Protein AF-A0AA43DIL5-F1 (afdb_monomer_lite)

Structure (mmCIF, N/CA/C/O backbone):
data_AF-A0AA43DIL5-F1
#
_entry.id   AF-A0AA43DIL5-F1
#
loop_
_atom_site.group_PDB
_atom_site.id
_atom_site.type_symbol
_atom_site.label_atom_id
_atom_site.label_alt_id
_atom_site.label_comp_id
_atom_site.label_asym_id
_atom_site.label_entity_id
_atom_site.label_seq_id
_atom_site.pdbx_PDB_ins_code
_atom_site.Cartn_x
_atom_site.Cartn_y
_atom_site.Cartn_z
_atom_site.occupancy
_atom_site.B_iso_or_equiv
_atom_site.auth_seq_id
_atom_site.auth_comp_id
_atom_site.auth_asym_id
_atom_site.auth_atom_id
_atom_site.pdbx_PDB_model_num
ATOM 1 N N . HIS A 1 1 ? 24.812 -10.460 -42.558 1.00 37.56 1 HIS A N 1
ATOM 2 C CA . HIS A 1 1 ? 23.445 -9.914 -42.662 1.00 37.56 1 HIS A CA 1
ATOM 3 C C . HIS A 1 1 ? 22.873 -9.716 -41.266 1.00 37.56 1 HIS A C 1
ATOM 5 O O . HIS A 1 1 ? 22.510 -10.686 -40.619 1.00 37.56 1 HIS A O 1
ATOM 11 N N . ARG A 1 2 ? 22.883 -8.478 -40.760 1.00 49.44 2 ARG A N 1
ATOM 12 C CA . ARG A 1 2 ? 22.284 -8.118 -39.469 1.00 49.44 2 ARG A CA 1
ATOM 13 C C . ARG A 1 2 ? 20.878 -7.609 -39.781 1.00 49.44 2 ARG A C 1
ATOM 15 O O . ARG A 1 2 ? 20.706 -6.425 -40.038 1.00 49.44 2 ARG A O 1
ATOM 22 N N . SER A 1 3 ? 19.915 -8.520 -39.908 1.00 51.59 3 SER A N 1
ATOM 23 C CA . SER A 1 3 ? 18.508 -8.147 -40.056 1.00 51.59 3 SER A CA 1
ATOM 24 C C . SER A 1 3 ? 18.090 -7.448 -38.767 1.00 51.59 3 SER A C 1
ATOM 26 O O . SER A 1 3 ? 18.015 -8.078 -37.712 1.00 51.59 3 SER A O 1
ATOM 28 N N . GLY A 1 4 ? 17.946 -6.126 -38.841 1.00 52.06 4 GLY A N 1
ATOM 29 C CA . GLY A 1 4 ? 17.470 -5.306 -37.741 1.00 52.06 4 GLY A CA 1
ATOM 30 C C . GLY A 1 4 ? 16.054 -5.729 -37.395 1.00 52.06 4 GLY A C 1
ATOM 31 O O . GLY A 1 4 ? 15.132 -5.465 -38.160 1.00 52.06 4 GLY A O 1
ATOM 32 N N . LEU A 1 5 ? 15.910 -6.403 -36.256 1.00 55.28 5 LEU A N 1
ATOM 33 C CA . LEU A 1 5 ? 14.635 -6.481 -35.561 1.00 55.28 5 LEU A CA 1
ATOM 34 C C . LEU A 1 5 ? 14.240 -5.034 -35.266 1.00 55.28 5 LEU A C 1
ATOM 36 O O . LEU A 1 5 ? 15.036 -4.265 -34.712 1.00 55.28 5 LEU A O 1
ATOM 40 N N . THR A 1 6 ? 13.076 -4.637 -35.766 1.00 61.50 6 THR A N 1
ATOM 41 C CA . THR A 1 6 ? 12.521 -3.305 -35.547 1.00 61.50 6 THR A CA 1
ATOM 42 C C . THR A 1 6 ? 12.448 -3.062 -34.042 1.00 61.50 6 THR A C 1
ATOM 44 O O . THR A 1 6 ? 12.230 -3.993 -33.269 1.00 61.50 6 THR A O 1
ATOM 47 N N . GLY A 1 7 ? 12.700 -1.822 -33.611 1.00 59.12 7 GLY A N 1
ATOM 48 C CA . GLY A 1 7 ? 12.908 -1.494 -32.194 1.00 59.12 7 GLY A CA 1
ATOM 49 C C . GLY A 1 7 ? 11.807 -1.988 -31.248 1.00 59.12 7 GLY A C 1
ATOM 50 O O . GLY A 1 7 ? 12.095 -2.201 -30.078 1.00 59.12 7 GLY A O 1
ATOM 51 N N . ASP A 1 8 ? 10.604 -2.231 -31.767 1.00 62.59 8 ASP A N 1
ATOM 52 C CA . ASP A 1 8 ? 9.435 -2.735 -31.045 1.00 62.59 8 ASP A CA 1
ATOM 53 C C . ASP A 1 8 ? 9.556 -4.232 -30.670 1.00 62.59 8 ASP A C 1
ATOM 55 O O . ASP A 1 8 ? 9.416 -4.605 -29.507 1.00 62.59 8 ASP A O 1
ATOM 59 N N . GLU A 1 9 ? 9.960 -5.102 -31.607 1.00 66.12 9 GLU A N 1
ATOM 60 C CA . GLU A 1 9 ? 10.080 -6.553 -31.360 1.00 66.12 9 GLU A CA 1
ATOM 61 C C . GLU A 1 9 ? 11.213 -6.889 -30.378 1.00 66.12 9 GLU A C 1
ATOM 63 O O . GLU A 1 9 ? 11.132 -7.821 -29.568 1.00 66.12 9 GLU A O 1
ATOM 68 N N . THR A 1 10 ? 12.309 -6.134 -30.453 1.00 77.38 10 THR A N 1
ATOM 69 C CA . THR A 1 10 ? 13.456 -6.274 -29.551 1.00 77.38 10 THR A CA 1
ATOM 70 C C . THR A 1 10 ? 13.123 -5.783 -28.144 1.00 77.38 10 THR A C 1
ATOM 72 O O . THR A 1 10 ? 13.581 -6.382 -27.168 1.00 77.38 10 THR A O 1
ATOM 75 N N . GLN A 1 11 ? 12.312 -4.727 -28.035 1.00 81.94 11 GLN A N 1
ATOM 76 C CA . GLN A 1 11 ? 11.817 -4.198 -26.767 1.00 81.94 11 GLN A CA 1
ATOM 77 C C . GLN A 1 11 ? 10.922 -5.227 -26.069 1.00 81.94 11 GLN A C 1
ATOM 79 O O . GLN A 1 11 ? 11.162 -5.556 -24.906 1.00 81.94 11 GLN A O 1
ATOM 84 N N . ASP A 1 12 ? 9.964 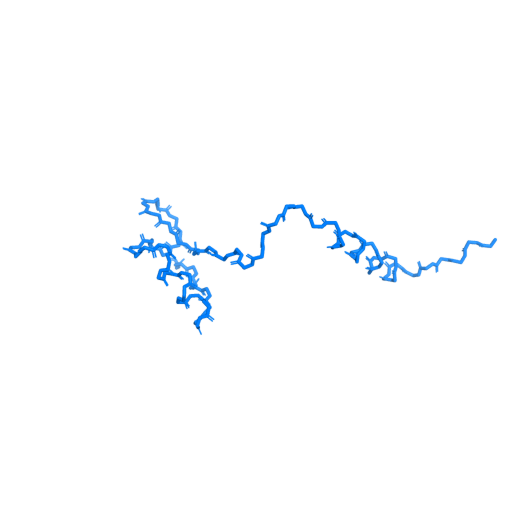-5.807 -26.790 1.00 86.06 12 ASP A N 1
ATOM 85 C CA . ASP A 1 12 ? 9.048 -6.812 -26.247 1.00 86.06 12 ASP A CA 1
ATOM 86 C C . ASP A 1 12 ? 9.788 -8.055 -25.750 1.00 86.06 12 ASP A C 1
ATOM 88 O O . ASP A 1 12 ? 9.567 -8.523 -24.629 1.00 86.06 12 ASP A O 1
ATOM 92 N N . ARG A 1 13 ? 10.749 -8.561 -26.535 1.00 88.56 13 ARG A N 1
ATOM 93 C CA . ARG A 1 13 ? 11.587 -9.700 -26.123 1.00 88.56 13 ARG A CA 1
ATOM 94 C C . ARG A 1 13 ? 12.398 -9.400 -24.866 1.00 88.56 13 ARG A C 1
ATOM 96 O O . ARG A 1 13 ? 12.497 -10.258 -23.988 1.00 88.56 13 ARG A O 1
ATOM 103 N N . LEU A 1 14 ? 12.962 -8.199 -24.759 1.00 88.88 14 LEU A N 1
ATOM 104 C CA . LEU A 1 14 ? 13.698 -7.778 -23.569 1.00 88.88 14 LEU A CA 1
ATOM 105 C C . LEU A 1 14 ? 12.784 -7.726 -22.335 1.00 88.88 14 LEU A C 1
ATOM 107 O O . LEU A 1 14 ? 13.154 -8.243 -21.281 1.00 88.88 14 LEU A O 1
ATOM 111 N N . LEU A 1 15 ? 11.584 -7.152 -22.462 1.00 88.81 15 LEU A N 1
ATOM 112 C CA . LEU A 1 15 ? 10.613 -7.066 -21.367 1.00 88.81 15 LEU A CA 1
ATOM 113 C C . LEU A 1 15 ? 10.167 -8.453 -20.887 1.00 88.81 15 LEU A C 1
ATOM 115 O O . LEU A 1 15 ? 10.097 -8.687 -19.677 1.00 88.81 15 LEU A O 1
ATOM 119 N N . VAL A 1 16 ? 9.945 -9.394 -21.810 1.00 89.19 16 VAL A N 1
ATOM 120 C CA . VAL A 1 16 ? 9.623 -10.791 -21.479 1.00 89.19 16 VAL A CA 1
ATOM 121 C C . VAL A 1 16 ? 10.757 -11.448 -20.687 1.00 89.19 16 VAL A C 1
ATOM 123 O O . VAL A 1 16 ? 10.499 -12.056 -19.648 1.00 89.19 16 VAL A O 1
ATOM 126 N N . LEU A 1 17 ? 12.014 -11.295 -21.117 1.00 90.56 17 LEU A N 1
ATOM 127 C CA . LEU A 1 17 ? 13.173 -11.856 -20.408 1.00 90.56 17 LEU A CA 1
ATOM 128 C C . LEU A 1 17 ? 13.344 -11.256 -19.003 1.00 90.56 17 LEU A C 1
ATOM 130 O O . LEU A 1 17 ? 13.643 -11.979 -18.052 1.00 90.56 17 LEU A O 1
ATOM 134 N N . ILE A 1 18 ? 13.104 -9.951 -18.845 1.00 87.94 18 ILE A N 1
ATOM 135 C CA . ILE A 1 18 ? 13.122 -9.284 -17.535 1.00 87.94 18 ILE A CA 1
ATOM 136 C C . ILE A 1 18 ? 12.013 -9.845 -16.630 1.00 87.94 18 ILE A C 1
ATOM 138 O O . ILE A 1 18 ? 12.260 -10.120 -15.454 1.00 87.94 18 ILE A O 1
ATOM 142 N N . ALA A 1 19 ? 10.808 -10.061 -17.165 1.00 85.62 19 ALA A N 1
ATOM 143 C CA . ALA A 1 19 ? 9.671 -10.578 -16.406 1.00 85.62 19 ALA A CA 1
ATOM 144 C C . ALA A 1 19 ? 9.857 -12.035 -15.936 1.00 85.62 19 ALA A C 1
ATOM 146 O O . ALA A 1 19 ? 9.335 -12.409 -14.883 1.00 85.62 19 ALA A O 1
ATOM 147 N N . GLN A 1 20 ? 10.620 -12.849 -16.674 1.00 86.75 20 GLN A N 1
ATOM 148 C CA . GLN A 1 20 ? 10.908 -14.244 -16.311 1.00 86.75 20 GLN A CA 1
ATOM 149 C C . GLN A 1 20 ? 11.713 -14.365 -15.010 1.00 86.75 20 GLN A C 1
ATOM 151 O O . GLN A 1 20 ? 11.505 -15.300 -14.233 1.00 86.75 20 GLN A O 1
ATOM 156 N N . ARG A 1 21 ? 12.626 -13.425 -14.732 1.00 84.38 21 ARG A N 1
ATOM 157 C CA . ARG A 1 21 ? 13.444 -13.458 -13.513 1.00 84.38 21 ARG A CA 1
ATOM 158 C C . ARG A 1 21 ? 12.71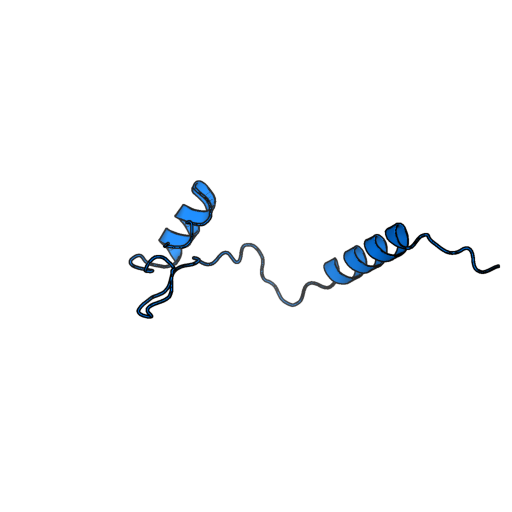2 -12.792 -12.350 1.00 84.38 21 ARG A C 1
ATOM 160 O O . ARG A 1 21 ? 13.019 -11.672 -11.948 1.00 84.38 21 ARG A O 1
ATOM 167 N N . GLN A 1 22 ? 11.772 -13.515 -11.749 1.00 74.44 22 GLN A N 1
ATOM 168 C CA . GLN A 1 22 ? 11.117 -13.054 -10.526 1.00 74.44 22 GLN A CA 1
ATOM 169 C C . GLN A 1 22 ? 12.104 -13.018 -9.348 1.00 74.44 22 GLN A C 1
ATOM 171 O O . GLN A 1 22 ? 12.675 -14.034 -8.948 1.00 74.44 22 GLN A O 1
ATOM 176 N N . VAL A 1 23 ? 12.310 -11.830 -8.774 1.00 80.06 23 VAL A N 1
ATOM 177 C CA . VAL A 1 23 ? 13.162 -11.644 -7.591 1.00 80.06 23 VAL A CA 1
ATOM 178 C C . VAL A 1 23 ? 12.341 -11.894 -6.320 1.00 80.06 23 VAL A C 1
ATOM 180 O O . VAL A 1 23 ? 11.651 -11.001 -5.817 1.00 80.06 23 VAL A O 1
ATOM 183 N N . GLY A 1 24 ? 12.453 -13.116 -5.790 1.00 76.38 24 GLY A N 1
ATOM 184 C CA . GLY A 1 24 ? 11.832 -13.563 -4.538 1.00 76.38 24 GLY A CA 1
ATOM 185 C C . GLY A 1 24 ? 10.332 -13.877 -4.643 1.00 76.38 24 GLY A C 1
ATOM 186 O O . GLY A 1 24 ? 9.610 -13.298 -5.452 1.00 76.38 24 GLY A O 1
ATOM 187 N N . ASN A 1 25 ? 9.837 -14.771 -3.780 1.00 73.50 25 ASN A N 1
ATOM 188 C CA . ASN A 1 25 ? 8.426 -15.177 -3.752 1.00 73.50 25 ASN A CA 1
ATOM 189 C C . ASN A 1 25 ? 7.543 -14.050 -3.201 1.00 73.50 25 ASN A C 1
ATOM 191 O O . ASN A 1 25 ? 7.410 -13.873 -1.990 1.00 73.50 25 ASN A O 1
ATOM 195 N N . ARG A 1 26 ? 6.941 -13.265 -4.101 1.00 72.38 26 ARG A N 1
ATOM 196 C CA . ARG A 1 26 ? 6.032 -12.153 -3.765 1.00 72.38 26 ARG A CA 1
ATOM 197 C C . ARG A 1 26 ? 4.624 -12.289 -4.383 1.00 72.38 26 ARG A C 1
ATOM 199 O O . ARG A 1 26 ? 4.080 -11.266 -4.810 1.00 72.38 26 ARG A O 1
ATOM 206 N N . PRO A 1 27 ? 4.004 -13.486 -4.451 1.00 75.94 27 PRO A N 1
ATOM 207 C CA . PRO A 1 27 ? 2.655 -13.608 -4.998 1.00 75.94 27 PRO A CA 1
ATOM 208 C C . PRO A 1 27 ? 1.645 -12.853 -4.117 1.00 75.94 27 PRO A C 1
ATOM 210 O O . PRO A 1 27 ? 1.706 -12.909 -2.889 1.00 75.94 27 PRO A O 1
ATOM 213 N N . GLY A 1 28 ? 0.723 -12.104 -4.731 1.00 72.75 28 GLY A N 1
ATOM 214 C CA . GLY A 1 28 ? -0.395 -11.464 -4.019 1.00 72.75 28 GLY A CA 1
ATOM 215 C C . GLY A 1 28 ? -0.011 -10.362 -3.018 1.00 72.75 28 GLY A C 1
ATOM 216 O O . GLY A 1 28 ? -0.810 -10.022 -2.133 1.00 72.75 28 GLY A O 1
ATOM 217 N N . ARG A 1 29 ? 1.204 -9.800 -3.122 1.00 80.25 29 ARG A N 1
ATOM 218 C CA . ARG A 1 29 ? 1.625 -8.657 -2.302 1.00 80.25 29 ARG A CA 1
ATOM 219 C C . ARG A 1 29 ? 0.878 -7.405 -2.750 1.00 80.25 29 ARG A C 1
ATOM 221 O O . ARG A 1 29 ? 1.170 -6.820 -3.786 1.00 80.25 29 ARG A O 1
ATOM 228 N N . LEU A 1 30 ? -0.066 -6.993 -1.921 1.00 84.44 30 LEU A N 1
ATOM 229 C CA . LEU A 1 30 ? -0.953 -5.865 -2.145 1.00 84.44 30 LEU A CA 1
ATOM 230 C C . LEU A 1 30 ? -0.974 -5.066 -0.848 1.00 84.44 30 LEU A C 1
ATOM 232 O O . LEU A 1 30 ? -1.262 -5.632 0.200 1.00 84.44 30 LEU A O 1
ATOM 236 N N . GLU A 1 31 ? -0.585 -3.794 -0.906 1.00 89.25 31 GLU A N 1
ATOM 237 C CA . GLU A 1 31 ? -0.434 -2.930 0.269 1.00 89.25 31 GLU A CA 1
ATOM 238 C C . GLU A 1 31 ? -1.283 -1.662 0.117 1.00 89.25 31 GLU A C 1
ATOM 240 O O . GLU A 1 31 ? -1.308 -1.070 -0.967 1.00 89.25 31 GLU A O 1
ATOM 245 N N . PRO A 1 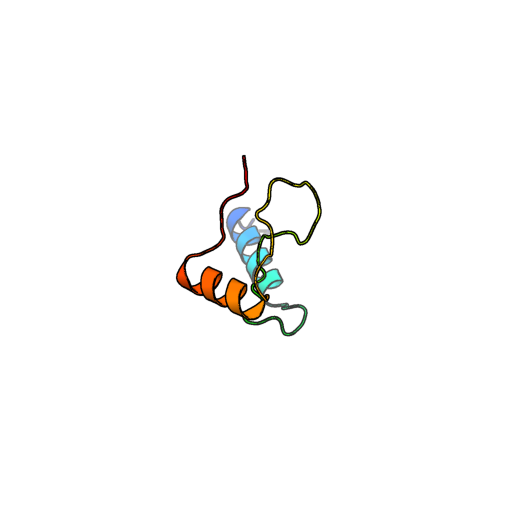32 ? -1.958 -1.198 1.183 1.00 91.19 32 PRO A N 1
ATOM 246 C CA . PRO A 1 32 ? -2.746 0.024 1.125 1.00 91.19 32 PRO A CA 1
ATOM 247 C C . PRO A 1 32 ? -1.914 1.266 0.815 1.00 91.19 32 PRO A C 1
ATOM 249 O O . PRO A 1 32 ? -0.905 1.535 1.466 1.00 91.19 32 PRO A O 1
ATOM 252 N N . ARG A 1 33 ? -2.395 2.089 -0.127 1.00 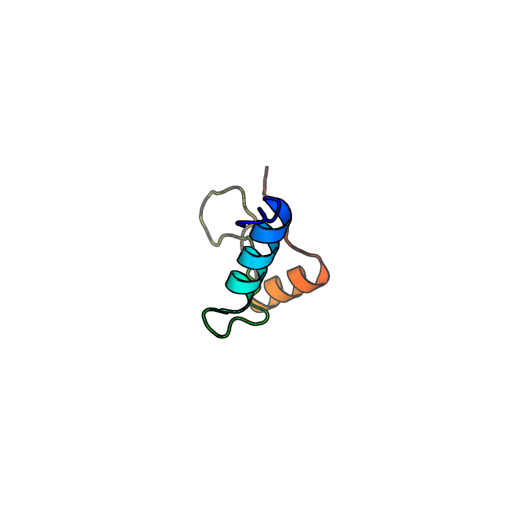89.00 33 ARG A N 1
ATOM 253 C CA . ARG A 1 33 ? -1.869 3.439 -0.394 1.00 89.00 33 ARG A CA 1
ATOM 254 C C . ARG A 1 33 ? -2.377 4.435 0.656 1.00 89.00 33 ARG A C 1
ATOM 256 O O . ARG A 1 33 ? -3.061 5.399 0.335 1.00 89.00 33 ARG A O 1
ATOM 263 N N . ALA A 1 34 ? -2.065 4.160 1.918 1.00 89.38 34 ALA A N 1
ATOM 264 C CA . ALA A 1 34 ? -2.509 4.925 3.075 1.00 89.38 34 ALA A CA 1
ATOM 265 C C . ALA A 1 34 ? -1.357 5.122 4.073 1.00 89.38 34 ALA A C 1
ATOM 267 O O . ALA A 1 34 ? -0.427 4.315 4.142 1.00 89.38 34 ALA A O 1
ATOM 268 N N . ILE A 1 35 ? -1.399 6.204 4.849 1.00 88.62 35 ILE A N 1
ATOM 269 C CA . ILE A 1 35 ? -0.304 6.619 5.739 1.00 88.62 35 ILE A CA 1
ATOM 270 C C . ILE A 1 35 ? -0.758 6.569 7.192 1.00 88.62 35 ILE A C 1
ATOM 272 O O . ILE A 1 35 ? -1.889 6.902 7.503 1.00 88.62 35 ILE A O 1
ATOM 276 N N . LYS A 1 36 ? 0.123 6.183 8.122 1.00 87.56 36 LYS A N 1
ATOM 277 C CA . LYS A 1 36 ? -0.254 6.121 9.543 1.00 87.56 36 LYS A CA 1
ATOM 278 C C . LYS A 1 36 ? -0.419 7.491 10.212 1.00 87.56 36 LYS A C 1
ATOM 280 O O . LYS A 1 36 ? -1.364 7.663 10.966 1.00 87.56 36 LYS A O 1
ATOM 285 N N . ARG A 1 37 ? 0.523 8.430 10.028 1.00 82.19 37 ARG A N 1
ATOM 286 C CA . ARG A 1 37 ? 0.550 9.693 10.810 1.00 82.19 37 ARG A CA 1
ATOM 287 C C . ARG A 1 37 ? 1.121 10.930 10.092 1.00 82.19 37 ARG A C 1
ATOM 289 O O . ARG A 1 37 ? 1.135 12.001 10.679 1.00 82.19 37 ARG A O 1
ATOM 296 N N . ARG A 1 38 ? 1.659 10.814 8.871 1.00 80.12 38 ARG A N 1
ATOM 297 C CA . ARG A 1 38 ? 2.382 11.917 8.196 1.00 80.12 38 ARG A CA 1
ATOM 298 C C . ARG A 1 38 ? 1.425 12.765 7.341 1.00 80.12 38 ARG A C 1
ATOM 300 O O . ARG A 1 38 ? 0.639 12.152 6.620 1.00 80.12 38 ARG A O 1
ATOM 307 N N . PRO A 1 39 ? 1.552 14.109 7.318 1.00 80.56 39 PRO A N 1
ATOM 308 C CA . PRO A 1 39 ? 0.809 14.968 6.399 1.00 80.56 39 PRO A CA 1
ATOM 309 C C . PRO A 1 39 ? 1.372 14.792 4.987 1.00 80.56 39 PRO A C 1
ATOM 311 O O . PRO A 1 39 ? 2.347 15.412 4.573 1.00 80.56 39 PRO A O 1
ATOM 314 N N . LYS A 1 40 ? 0.804 13.845 4.261 1.00 84.94 40 LYS A N 1
ATOM 315 C CA . LYS A 1 40 ? 0.930 13.717 2.813 1.00 84.94 40 LYS A CA 1
ATOM 316 C C . LYS A 1 40 ? -0.497 13.530 2.281 1.00 84.94 40 LYS A C 1
ATOM 318 O O . LYS A 1 40 ? -1.337 13.052 3.043 1.00 84.94 40 LYS A O 1
ATOM 323 N N . PRO A 1 41 ? -0.764 13.827 1.000 1.00 86.56 41 PRO A N 1
ATOM 324 C CA . PRO A 1 41 ? -2.097 13.734 0.391 1.00 86.56 41 PRO A CA 1
ATOM 325 C C . PRO A 1 41 ? -2.541 12.276 0.146 1.00 86.56 41 PRO A C 1
ATOM 327 O O . PRO A 1 41 ? -2.831 11.854 -0.972 1.00 86.56 41 PRO A O 1
ATOM 330 N N . TYR A 1 42 ? -2.550 11.458 1.195 1.00 87.44 42 TYR A N 1
ATOM 331 C CA . TYR A 1 42 ? -3.008 10.073 1.179 1.00 87.44 42 TYR A CA 1
ATOM 332 C C . TYR A 1 42 ? -3.934 9.831 2.368 1.00 87.44 42 TYR A C 1
ATOM 334 O O . TYR A 1 42 ? -3.690 10.388 3.442 1.00 87.44 42 TYR A O 1
ATOM 342 N N . PRO A 1 43 ? -4.950 8.968 2.213 1.00 88.12 43 PRO A N 1
ATOM 343 C CA . PRO A 1 43 ? -5.832 8.608 3.313 1.00 88.12 43 PRO A CA 1
ATOM 344 C C . PRO A 1 43 ? -5.045 8.024 4.490 1.00 88.12 43 PRO A C 1
ATOM 346 O O . PRO A 1 43 ? -3.996 7.389 4.316 1.00 88.12 43 PRO A O 1
ATOM 349 N N . LEU A 1 44 ? -5.561 8.224 5.702 1.00 90.62 44 LEU A N 1
ATOM 350 C CA . LEU A 1 44 ? -4.964 7.633 6.890 1.00 90.62 44 LEU A CA 1
ATOM 351 C C . LEU A 1 44 ? -5.244 6.128 6.945 1.00 90.62 44 LEU A C 1
ATOM 353 O O . LEU A 1 44 ? -6.349 5.669 6.660 1.00 90.62 44 LEU A O 1
ATOM 357 N N . LEU A 1 45 ? -4.240 5.349 7.343 1.00 92.81 45 LEU A N 1
ATOM 358 C CA . LEU A 1 45 ? -4.402 3.923 7.606 1.00 92.81 45 LEU A CA 1
ATOM 359 C C . LEU A 1 45 ? -4.956 3.734 9.023 1.00 92.81 45 LEU A C 1
ATOM 361 O O . LEU A 1 45 ? -4.197 3.520 9.968 1.00 92.81 45 LEU A O 1
ATOM 365 N N . THR A 1 46 ? -6.278 3.844 9.152 1.00 93.44 46 THR A N 1
ATOM 366 C CA . THR A 1 46 ? -7.011 3.742 10.428 1.00 93.44 46 THR A CA 1
ATOM 367 C C . THR A 1 46 ? -7.415 2.313 10.790 1.00 93.44 46 THR A C 1
ATOM 369 O O . THR A 1 46 ? -7.671 2.024 11.954 1.00 93.44 46 THR A O 1
ATOM 372 N N . LYS A 1 47 ? -7.438 1.406 9.810 1.00 92.12 47 LYS A N 1
ATOM 373 C CA . LYS A 1 47 ? -7.785 -0.011 9.980 1.00 92.12 47 LYS A CA 1
ATOM 374 C C . LYS A 1 47 ? -6.557 -0.926 9.874 1.00 92.12 47 LYS A C 1
ATOM 376 O O . LYS A 1 47 ? -5.566 -0.552 9.234 1.00 92.12 47 LYS A O 1
ATOM 381 N N . PRO A 1 48 ? -6.603 -2.138 10.460 1.00 94.06 48 PRO A N 1
ATOM 382 C CA . PRO A 1 48 ? -5.574 -3.154 10.268 1.00 94.06 48 PRO A CA 1
ATOM 383 C C . PRO A 1 48 ? -5.296 -3.432 8.788 1.00 94.06 48 PRO A C 1
ATOM 385 O O . PRO A 1 48 ? -6.194 -3.396 7.944 1.00 94.06 48 PRO A O 1
ATOM 388 N N . ARG A 1 49 ? -4.040 -3.765 8.468 1.00 92.38 49 ARG A N 1
ATOM 389 C CA . ARG A 1 49 ? -3.614 -3.993 7.079 1.00 92.38 49 ARG A CA 1
ATOM 390 C C . ARG A 1 49 ? -4.371 -5.127 6.400 1.00 92.38 49 ARG A C 1
ATOM 392 O O . ARG A 1 49 ? -4.655 -5.001 5.221 1.00 92.38 49 ARG A O 1
ATOM 399 N N . ALA A 1 50 ? -4.706 -6.198 7.119 1.00 92.88 50 ALA A N 1
ATOM 400 C CA . ALA A 1 50 ? -5.454 -7.318 6.549 1.00 92.88 50 ALA A CA 1
ATOM 401 C C . ALA A 1 50 ? -6.808 -6.866 5.974 1.00 92.88 50 ALA A C 1
ATOM 403 O O . ALA A 1 50 ? -7.101 -7.157 4.821 1.00 92.88 50 ALA A O 1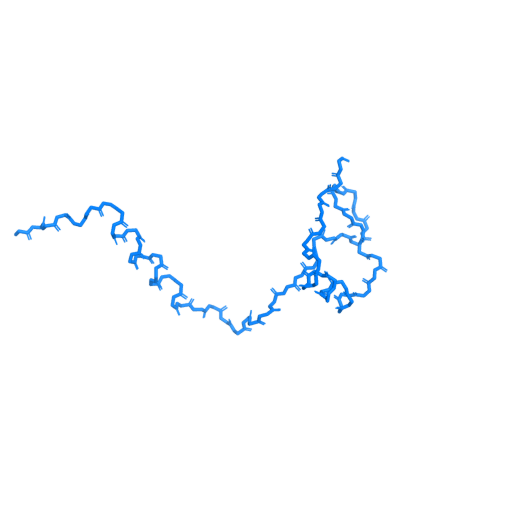
ATOM 404 N N . ILE A 1 51 ? -7.558 -6.059 6.732 1.00 94.19 51 ILE A N 1
ATOM 405 C CA . ILE A 1 51 ? -8.858 -5.522 6.305 1.00 94.19 51 ILE A CA 1
ATOM 406 C C . ILE A 1 51 ? -8.676 -4.585 5.109 1.00 94.19 51 ILE A C 1
ATOM 408 O O . ILE A 1 51 ? -9.309 -4.758 4.077 1.00 94.19 51 ILE A O 1
ATOM 412 N N . ALA A 1 52 ? -7.730 -3.644 5.195 1.00 94.06 52 ALA A N 1
ATOM 413 C CA . ALA A 1 52 ? -7.473 -2.721 4.091 1.00 94.06 52 ALA A CA 1
ATOM 414 C C . ALA A 1 52 ? -7.029 -3.418 2.794 1.00 94.06 52 ALA A C 1
ATOM 416 O O . ALA A 1 52 ? -7.297 -2.906 1.712 1.00 94.06 52 ALA A O 1
ATOM 417 N N . ARG A 1 53 ? -6.332 -4.556 2.887 1.00 93.50 53 ARG A N 1
ATOM 418 C CA . ARG A 1 53 ? -5.953 -5.366 1.721 1.00 93.50 53 ARG A CA 1
ATOM 419 C C . ARG A 1 53 ? -7.167 -6.004 1.065 1.00 93.50 53 ARG A C 1
ATOM 421 O O . ARG A 1 53 ? -7.231 -6.015 -0.159 1.00 93.50 53 ARG A O 1
ATOM 428 N N . GLU A 1 54 ? -8.104 -6.496 1.865 1.00 93.50 54 GLU A N 1
ATOM 429 C CA . GLU A 1 54 ? -9.346 -7.077 1.363 1.00 93.50 54 GLU A CA 1
ATOM 430 C C . GLU A 1 54 ? -10.209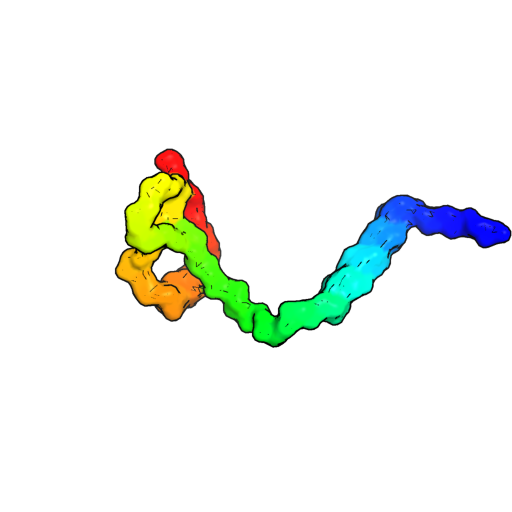 -6.022 0.670 1.00 93.50 54 GLU A C 1
ATOM 432 O O . GLU A 1 54 ? -10.620 -6.214 -0.468 1.00 93.50 54 GLU A O 1
ATOM 437 N N . ASP A 1 55 ? -10.343 -4.840 1.271 1.00 92.75 55 ASP A N 1
ATOM 438 C CA . ASP A 1 55 ? -11.078 -3.737 0.646 1.00 92.75 55 ASP A CA 1
ATOM 439 C C . ASP A 1 55 ? -10.484 -3.330 -0.705 1.00 92.75 55 ASP A C 1
ATOM 441 O O . ASP A 1 55 ? -11.210 -2.991 -1.630 1.00 92.75 55 ASP A O 1
ATOM 445 N N . ILE A 1 56 ? -9.159 -3.383 -0.854 1.00 93.19 56 ILE A N 1
ATOM 446 C CA . ILE A 1 56 ? -8.509 -3.077 -2.132 1.00 93.19 56 ILE A CA 1
ATOM 447 C C . ILE A 1 56 ? -8.726 -4.195 -3.156 1.00 93.19 56 ILE A C 1
ATOM 449 O O . ILE A 1 56 ? -8.813 -3.901 -4.345 1.00 93.19 56 ILE A O 1
ATOM 453 N N . ARG A 1 57 ? -8.820 -5.462 -2.735 1.00 91.19 57 ARG A N 1
ATOM 454 C CA . ARG A 1 57 ? -9.174 -6.564 -3.645 1.00 91.19 57 ARG A CA 1
ATOM 455 C C . ARG A 1 57 ? -10.593 -6.407 -4.183 1.00 91.19 57 ARG A C 1
ATOM 457 O O . ARG A 1 57 ? -10.807 -6.667 -5.360 1.00 91.19 57 ARG A O 1
ATOM 464 N N . THR A 1 58 ? -11.520 -5.955 -3.341 1.00 94.19 58 THR A N 1
ATOM 465 C CA . THR A 1 58 ? -12.937 -5.810 -3.698 1.00 94.19 58 THR A CA 1
ATOM 466 C C . THR A 1 58 ? -13.228 -4.506 -4.443 1.00 94.19 58 THR A C 1
ATOM 468 O O . THR A 1 58 ? -13.956 -4.511 -5.429 1.00 94.19 58 THR A O 1
ATOM 471 N N . TYR A 1 59 ? -12.654 -3.387 -3.993 1.00 93.25 59 TYR A N 1
ATOM 472 C CA . TYR A 1 59 ? -13.019 -2.036 -4.445 1.00 93.25 59 TYR A CA 1
ATOM 473 C C . TYR A 1 59 ? -11.877 -1.274 -5.135 1.00 93.25 59 TYR A C 1
ATOM 475 O O . TYR A 1 59 ? -12.084 -0.174 -5.644 1.00 93.25 59 TYR A O 1
ATOM 483 N N . GLY A 1 60 ? -10.662 -1.826 -5.160 1.00 91.06 60 GLY A N 1
ATOM 484 C CA . GLY A 1 60 ? -9.483 -1.161 -5.711 1.00 91.06 60 GLY A CA 1
ATOM 485 C C . GLY A 1 60 ? -8.814 -0.165 -4.754 1.00 91.06 60 GLY A C 1
ATOM 486 O O . GLY A 1 60 ? -9.143 -0.039 -3.573 1.00 91.06 60 GLY A O 1
ATOM 487 N N . HIS A 1 61 ? -7.790 0.535 -5.252 1.00 89.44 61 HIS A N 1
ATOM 488 C CA . HIS A 1 61 ? -7.044 1.496 -4.439 1.00 89.44 61 HIS A CA 1
ATOM 489 C C . HIS A 1 61 ? -7.808 2.816 -4.259 1.00 89.44 61 HIS A C 1
ATOM 491 O O . HIS A 1 61 ? -8.290 3.373 -5.245 1.00 89.44 61 HIS A O 1
ATOM 497 N N . PRO A 1 62 ? -7.831 3.386 -3.038 1.00 83.38 62 PRO A N 1
ATOM 498 C CA . PRO A 1 62 ? -8.424 4.697 -2.820 1.00 83.38 62 PRO A CA 1
ATOM 499 C C . PRO A 1 62 ? -7.630 5.791 -3.546 1.00 83.38 62 PRO A C 1
ATOM 501 O O . PRO A 1 62 ? -6.401 5.713 -3.678 1.00 83.38 62 PRO A O 1
ATOM 504 N N . ALA A 1 63 ? -8.339 6.832 -3.981 1.00 82.31 63 ALA A N 1
ATOM 505 C CA . ALA A 1 63 ? -7.738 8.013 -4.584 1.00 82.31 63 ALA A CA 1
ATOM 506 C C . ALA A 1 63 ? -6.858 8.782 -3.579 1.00 82.31 63 ALA A C 1
ATOM 508 O O . ALA A 1 63 ? -7.003 8.666 -2.359 1.00 82.31 63 ALA A O 1
ATOM 509 N N . LYS A 1 64 ? -5.932 9.588 -4.108 1.00 82.88 64 LYS A N 1
ATOM 510 C CA . LYS A 1 64 ? -5.168 10.544 -3.297 1.00 82.88 64 LYS A CA 1
ATOM 511 C C . LYS A 1 64 ? -6.107 11.621 -2.755 1.00 82.88 64 LYS A C 1
ATOM 513 O O . LYS A 1 64 ? -7.059 12.004 -3.434 1.00 82.88 64 LYS A O 1
ATOM 518 N N . LEU A 1 65 ? -5.818 12.108 -1.550 1.00 81.31 65 LEU A N 1
ATOM 519 C CA . LEU A 1 65 ? -6.500 13.289 -1.023 1.00 81.31 65 LEU A CA 1
ATOM 520 C C . LEU A 1 65 ? -6.074 14.502 -1.865 1.00 81.31 65 LEU A C 1
ATOM 522 O O . LEU A 1 65 ? -4.923 14.550 -2.302 1.00 81.31 65 LEU A O 1
ATOM 526 N N . LYS A 1 66 ? -7.004 15.417 -2.145 1.00 75.94 66 LYS A N 1
ATOM 527 C CA . LYS A 1 66 ? -6.687 16.685 -2.816 1.00 75.94 66 LYS A CA 1
ATOM 528 C C . LYS A 1 66 ? -5.918 17.605 -1.876 1.00 75.94 66 LYS A C 1
ATOM 530 O O . LYS A 1 66 ? -6.212 17.558 -0.660 1.00 75.94 66 LYS A O 1
#

Foldseek 3Di:
DPPDPPPVVVVVVVVVVVVVDDDDPDPLDDFAQADDDDPDQHHHPPDDGVVRSVCCVVPNHDDGHD

Sequence (66 aa):
HRSGLTGDETQDRLLVLIAQRQVGNRPGRLEPRAIKRRPKPYPLLTKPRAIAREDIRTYGHPAKLK

Secondary structure (DSSP, 8-state):
------HHHHHHHHHHHHHHS--S--TT----S-BSS--SSS-B--S-HHHHHHHHHHH-PPPPP-

Radius of gyration: 19.55 Å; chains: 1; bounding box: 36×32×54 Å

pLDDT: mean 82.13, std 12.59, range [37.56, 94.19]